Protein AF-A0A8X6SXG0-F1 (afdb_monomer)

Radius of gyration: 20.26 Å; Cα contacts (8 Å, |Δi|>4): 37; chains: 1; bounding box: 33×43×71 Å

Sequence (112 aa):
MVMRDAATGRSKTDLPALYDELEAKIRALESLGWTKDKYGEFLSPLVESCLLEDILLEFERSKNFKEDTPGEGRTLKLLMNFLKQEVKNDEMVELARNNFSPPVNQTSQQTG

pLDDT: mean 70.55, std 14.37, range [40.78, 89.06]

Mean predicted aligned error: 13.2 Å

Foldseek 3Di:
DDDDPPVPDPDLVCLVVLLVVVVVVVVVCVVVVDDLQRCLQVCLVVSVVVDDPVLVVVLVVVVVVPPDDDDSSCSSVSSSVSSVVSVVVVVVVVVVVVVPDDPPPPPDDDDD

Structure (mmCIF, N/CA/C/O backbone):
data_AF-A0A8X6SXG0-F1
#
_entry.id   AF-A0A8X6SXG0-F1
#
loop_
_atom_site.group_PDB
_atom_site.id
_atom_site.type_symbol
_atom_site.label_atom_id
_atom_site.label_alt_id
_atom_site.label_comp_id
_atom_site.label_asym_id
_atom_site.label_entity_id
_atom_site.label_seq_id
_atom_site.pdbx_PDB_ins_code
_atom_site.Cartn_x
_atom_site.Cartn_y
_atom_site.Cartn_z
_atom_site.occupancy
_atom_site.B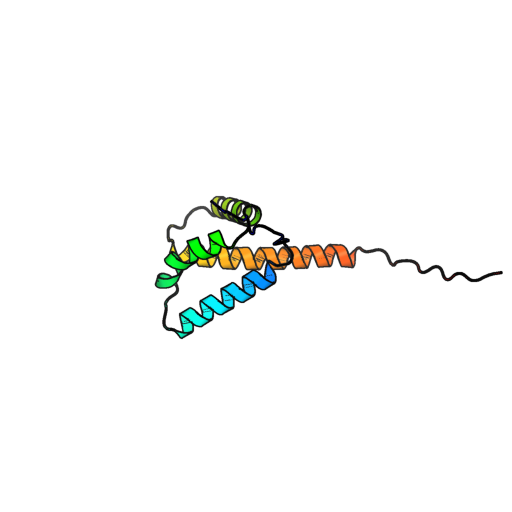_iso_or_equiv
_atom_site.auth_seq_id
_atom_site.auth_comp_id
_atom_site.auth_asym_id
_atom_site.auth_atom_id
_atom_site.pdbx_PDB_model_num
ATOM 1 N N . MET A 1 1 ? 5.784 -30.024 11.773 1.00 43.81 1 MET A N 1
ATOM 2 C CA . MET A 1 1 ? 4.881 -28.859 11.842 1.00 43.81 1 MET A CA 1
ATOM 3 C C . MET A 1 1 ? 5.103 -28.063 10.573 1.00 43.81 1 MET A C 1
ATOM 5 O O . MET A 1 1 ? 6.241 -27.746 10.269 1.00 43.81 1 MET A O 1
ATOM 9 N N . VAL A 1 2 ? 4.052 -27.915 9.771 1.00 40.78 2 VAL A N 1
ATOM 10 C CA . VAL A 1 2 ? 4.086 -27.265 8.459 1.00 40.78 2 VAL A CA 1
ATOM 11 C C . VAL A 1 2 ? 4.168 -25.757 8.658 1.00 40.78 2 VAL A C 1
ATOM 13 O O . VAL A 1 2 ? 3.266 -25.185 9.257 1.00 40.78 2 VAL A O 1
ATOM 16 N N . MET A 1 3 ? 5.192 -25.126 8.097 1.00 45.91 3 MET A N 1
ATOM 17 C CA . MET A 1 3 ? 5.088 -23.750 7.626 1.00 45.91 3 MET A CA 1
ATOM 18 C C . MET A 1 3 ? 5.463 -23.813 6.152 1.00 45.91 3 MET A C 1
ATOM 20 O O . MET A 1 3 ? 6.616 -24.008 5.790 1.00 45.91 3 MET A O 1
ATOM 24 N N . ARG A 1 4 ? 4.432 -23.850 5.303 1.00 49.56 4 ARG A N 1
ATOM 25 C CA . ARG A 1 4 ? 4.598 -23.625 3.871 1.00 49.56 4 ARG A CA 1
ATOM 26 C C . ARG A 1 4 ? 4.831 -22.134 3.743 1.00 49.56 4 ARG A C 1
ATOM 28 O O . ARG A 1 4 ? 3.897 -21.368 3.969 1.00 49.56 4 ARG A O 1
ATOM 35 N N . ASP A 1 5 ? 6.049 -21.751 3.406 1.00 41.75 5 ASP A N 1
ATOM 36 C CA . ASP A 1 5 ? 6.338 -20.415 2.920 1.00 41.75 5 ASP A CA 1
ATOM 37 C C . ASP A 1 5 ? 5.515 -20.187 1.650 1.00 41.75 5 ASP A C 1
ATOM 39 O O . ASP A 1 5 ? 5.869 -20.597 0.547 1.00 41.75 5 ASP A O 1
ATOM 43 N N . ALA A 1 6 ? 4.365 -19.539 1.819 1.00 44.09 6 ALA A N 1
ATOM 44 C CA . ALA A 1 6 ? 3.549 -19.014 0.736 1.00 44.09 6 ALA A CA 1
ATOM 45 C C . ALA A 1 6 ? 4.153 -17.717 0.161 1.00 44.09 6 ALA A C 1
ATOM 47 O O . ALA A 1 6 ? 3.442 -16.906 -0.419 1.00 44.09 6 ALA A O 1
ATOM 48 N N . ALA A 1 7 ? 5.474 -17.535 0.259 1.00 46.12 7 ALA A N 1
ATOM 49 C CA . ALA A 1 7 ? 6.228 -16.515 -0.467 1.00 46.12 7 ALA A CA 1
ATOM 50 C C . ALA A 1 7 ? 6.469 -16.934 -1.933 1.00 46.12 7 ALA A C 1
ATOM 52 O O . ALA A 1 7 ? 7.463 -16.568 -2.557 1.00 46.12 7 ALA A O 1
ATOM 53 N N . THR A 1 8 ? 5.569 -17.746 -2.499 1.00 42.84 8 THR A N 1
ATOM 54 C CA . THR A 1 8 ? 5.626 -18.116 -3.911 1.00 42.84 8 THR A CA 1
ATOM 55 C C . THR A 1 8 ? 5.088 -16.947 -4.729 1.00 42.84 8 THR A C 1
ATOM 57 O O . THR A 1 8 ? 3.893 -16.843 -4.975 1.00 42.84 8 THR A O 1
ATOM 60 N N . GLY A 1 9 ? 6.000 -16.072 -5.150 1.00 42.53 9 GLY A N 1
ATOM 61 C CA . GLY A 1 9 ? 5.852 -15.352 -6.410 1.00 42.53 9 GLY A CA 1
ATOM 62 C C . GLY A 1 9 ? 4.994 -14.095 -6.395 1.00 42.53 9 GLY A C 1
ATOM 63 O O . GLY A 1 9 ? 4.339 -13.832 -7.396 1.00 42.53 9 GLY A O 1
ATOM 64 N N . ARG A 1 10 ? 5.031 -13.275 -5.340 1.00 46.69 10 ARG A N 1
ATOM 65 C CA . ARG A 1 10 ? 4.629 -11.874 -5.519 1.00 46.69 10 ARG A CA 1
ATOM 66 C C . ARG A 1 10 ? 5.778 -11.171 -6.243 1.00 46.69 10 ARG A C 1
ATOM 68 O O . ARG A 1 10 ? 6.715 -10.675 -5.627 1.00 46.69 10 ARG A O 1
ATOM 75 N N . SER A 1 11 ? 5.796 -11.249 -7.568 1.00 51.91 11 SER A N 1
ATOM 76 C CA . SER A 1 11 ? 6.672 -10.403 -8.372 1.00 51.91 11 SER A CA 1
ATOM 77 C C . SER A 1 11 ? 6.239 -8.945 -8.191 1.00 51.91 11 SER A C 1
ATOM 79 O O . SER A 1 11 ? 5.073 -8.664 -7.912 1.00 51.91 11 SER A O 1
ATOM 81 N N . LYS A 1 12 ? 7.170 -7.995 -8.355 1.00 53.72 12 LYS A N 1
ATOM 82 C CA . LYS A 1 12 ? 6.899 -6.540 -8.286 1.00 53.72 12 LYS A CA 1
ATOM 83 C C . LYS A 1 12 ? 5.688 -6.098 -9.134 1.00 53.72 12 LYS A C 1
ATOM 85 O O . LYS A 1 12 ? 5.066 -5.088 -8.836 1.00 53.72 12 LYS A O 1
ATOM 90 N N . THR A 1 13 ? 5.314 -6.911 -10.118 1.00 53.56 13 THR A N 1
ATOM 91 C CA . THR A 1 13 ? 4.170 -6.754 -11.022 1.00 53.56 13 THR A CA 1
ATOM 92 C C . THR A 1 13 ? 2.793 -6.728 -10.352 1.00 53.56 13 THR A C 1
ATOM 94 O O . THR A 1 13 ? 1.856 -6.239 -10.969 1.00 53.56 13 THR A O 1
ATOM 97 N N . ASP A 1 14 ? 2.634 -7.211 -9.114 1.00 71.44 14 ASP A N 1
ATOM 98 C CA . ASP A 1 14 ? 1.333 -7.183 -8.414 1.00 71.44 14 ASP A CA 1
ATOM 99 C C . ASP A 1 14 ? 1.193 -6.017 -7.425 1.00 71.44 14 ASP A C 1
ATOM 101 O O . ASP A 1 14 ? 0.224 -5.949 -6.663 1.00 71.44 14 ASP A O 1
ATOM 105 N N . LEU A 1 15 ? 2.150 -5.084 -7.411 1.00 78.44 15 LEU A N 1
ATOM 106 C CA . LEU A 1 15 ? 2.080 -3.899 -6.559 1.00 78.44 15 LEU A CA 1
ATOM 107 C C . LEU A 1 15 ? 0.845 -3.014 -6.841 1.00 78.44 15 LEU A C 1
ATOM 109 O O . LEU A 1 15 ? 0.224 -2.576 -5.868 1.00 78.44 15 LEU A O 1
ATOM 113 N N . PRO A 1 16 ? 0.423 -2.793 -8.108 1.00 81.75 16 PRO A N 1
ATOM 114 C CA . PRO A 1 16 ? -0.801 -2.047 -8.410 1.00 81.75 16 PRO A CA 1
ATOM 115 C C . PRO A 1 16 ? -2.049 -2.747 -7.862 1.00 81.75 16 PRO A C 1
ATOM 117 O O . PRO A 1 16 ? -2.862 -2.126 -7.182 1.00 81.75 16 PRO A O 1
ATOM 120 N N . ALA A 1 17 ? -2.154 -4.064 -8.061 1.00 83.69 17 ALA A N 1
ATOM 121 C CA . ALA A 1 17 ? -3.275 -4.856 -7.559 1.00 83.69 17 ALA A CA 1
ATOM 122 C C . ALA A 1 17 ? -3.341 -4.853 -6.022 1.00 83.69 17 ALA A C 1
ATOM 124 O O . ALA A 1 17 ? -4.423 -4.751 -5.442 1.00 83.69 17 ALA A O 1
ATOM 125 N N . LEU A 1 18 ? -2.185 -4.919 -5.349 1.00 82.50 18 LEU A N 1
ATOM 126 C CA . LEU A 1 18 ? -2.112 -4.792 -3.895 1.00 82.50 18 LEU A CA 1
ATOM 127 C C . LEU A 1 18 ? -2.575 -3.405 -3.427 1.00 82.50 18 LEU A C 1
ATOM 129 O O . LEU A 1 18 ? -3.308 -3.314 -2.443 1.00 82.50 18 LEU A O 1
ATOM 133 N N . TYR A 1 19 ? -2.155 -2.337 -4.109 1.00 84.69 19 TYR A N 1
ATOM 134 C CA . TYR A 1 19 ? -2.587 -0.978 -3.790 1.00 84.69 19 TYR A CA 1
ATOM 135 C C . TYR A 1 19 ? -4.109 -0.827 -3.917 1.00 84.69 19 TYR A C 1
ATOM 137 O O . TYR A 1 19 ? -4.747 -0.347 -2.979 1.00 84.69 19 TYR A O 1
ATOM 145 N N . ASP A 1 20 ? -4.690 -1.300 -5.019 1.00 86.69 20 ASP A N 1
ATOM 146 C CA . ASP A 1 20 ? -6.133 -1.232 -5.266 1.00 86.69 20 ASP A CA 1
ATOM 147 C C . ASP A 1 20 ? -6.932 -2.011 -4.211 1.00 86.69 20 ASP A C 1
ATOM 149 O O . ASP A 1 20 ? -7.940 -1.524 -3.690 1.00 86.69 20 ASP A O 1
ATOM 153 N N . GLU A 1 21 ? -6.467 -3.207 -3.834 1.00 87.00 21 GLU A N 1
ATOM 154 C CA . GLU A 1 21 ? -7.100 -4.013 -2.787 1.00 87.00 21 GLU A CA 1
ATOM 155 C C . GLU A 1 21 ? -7.049 -3.309 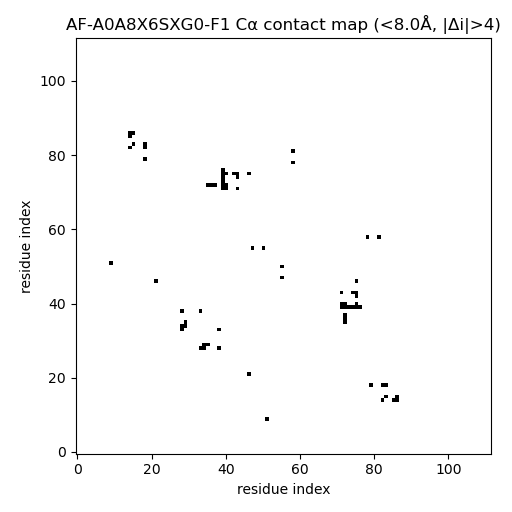-1.421 1.00 87.00 21 GLU A C 1
ATOM 157 O O . GLU A 1 21 ? -8.040 -3.288 -0.680 1.00 87.00 21 GLU A O 1
ATOM 162 N N . LEU A 1 22 ? -5.906 -2.711 -1.081 1.00 83.75 22 LEU A N 1
ATOM 163 C CA . LEU A 1 22 ? -5.736 -1.957 0.158 1.00 83.75 22 LEU A CA 1
ATOM 164 C C . LEU A 1 22 ? -6.624 -0.708 0.183 1.00 83.75 22 LEU A C 1
ATOM 166 O O . LEU A 1 22 ? -7.274 -0.448 1.199 1.00 83.75 22 LEU A O 1
ATOM 170 N N . GLU A 1 23 ? -6.712 0.034 -0.922 1.00 86.62 23 GLU A N 1
ATOM 171 C CA . GLU A 1 23 ? -7.593 1.198 -1.034 1.00 86.62 23 GLU A CA 1
ATOM 172 C C . GLU A 1 23 ? -9.066 0.793 -0.883 1.00 86.62 23 GLU A C 1
ATOM 174 O O . GLU A 1 23 ? -9.810 1.428 -0.129 1.00 86.62 23 GLU A O 1
ATOM 179 N N . ALA A 1 24 ? -9.483 -0.298 -1.534 1.00 89.06 24 ALA A N 1
ATOM 180 C CA . ALA A 1 24 ? -10.842 -0.819 -1.435 1.00 89.06 24 ALA A CA 1
ATOM 181 C C . ALA A 1 24 ? -11.203 -1.210 0.007 1.00 89.06 24 ALA A C 1
ATOM 183 O O . ALA A 1 24 ? -12.276 -0.847 0.497 1.00 89.06 24 ALA A O 1
ATOM 184 N N . LYS A 1 25 ? -10.296 -1.893 0.721 1.00 84.50 25 LYS A N 1
ATOM 185 C CA . LYS A 1 25 ? -10.492 -2.263 2.133 1.00 84.50 25 LYS A CA 1
ATOM 186 C C . LYS A 1 25 ? -10.561 -1.040 3.045 1.00 84.50 25 LYS A C 1
ATOM 188 O O . LYS A 1 25 ? -11.438 -0.982 3.906 1.00 84.50 25 LYS A O 1
ATOM 193 N N . ILE A 1 26 ? -9.693 -0.045 2.843 1.00 86.25 26 ILE A N 1
ATOM 194 C CA . ILE A 1 26 ? -9.733 1.213 3.604 1.00 86.25 26 ILE A CA 1
ATOM 195 C C . ILE A 1 26 ? -11.067 1.933 3.373 1.00 86.25 26 ILE A C 1
ATOM 197 O O . ILE A 1 26 ? -11.714 2.345 4.332 1.00 86.25 26 ILE A O 1
ATOM 201 N N . ARG A 1 27 ? -11.521 2.028 2.120 1.00 88.94 27 ARG A N 1
ATOM 202 C CA . ARG A 1 27 ? -12.796 2.665 1.766 1.00 88.94 27 ARG A CA 1
ATOM 203 C C . ARG A 1 27 ? -13.997 1.924 2.363 1.00 88.94 27 ARG A C 1
ATOM 205 O O . ARG A 1 27 ? -14.951 2.559 2.812 1.00 88.94 27 ARG A O 1
ATOM 212 N N . ALA A 1 28 ? -13.951 0.592 2.410 1.00 89.06 28 ALA A N 1
ATOM 213 C CA . ALA A 1 28 ? -14.971 -0.210 3.079 1.00 89.06 28 ALA A CA 1
ATOM 214 C C . ALA A 1 28 ? -15.025 0.096 4.585 1.00 89.06 28 ALA A C 1
ATOM 216 O O . ALA A 1 28 ? -16.109 0.308 5.124 1.00 89.06 28 ALA A O 1
ATOM 217 N N . LEU A 1 29 ? -13.868 0.191 5.250 1.00 85.94 29 LEU A N 1
ATOM 218 C CA . LEU A 1 29 ? -13.777 0.551 6.670 1.00 85.94 29 LEU A CA 1
ATOM 219 C C . LEU A 1 29 ? -14.295 1.969 6.948 1.00 85.94 29 LEU A C 1
ATOM 221 O O . LEU A 1 29 ? -15.050 2.165 7.900 1.00 85.94 29 LEU A O 1
ATOM 225 N N . GLU A 1 30 ? -13.972 2.942 6.095 1.00 86.62 30 GLU A N 1
ATOM 226 C CA . GLU A 1 30 ? -14.544 4.294 6.173 1.00 86.62 30 GLU A CA 1
ATOM 227 C C . GLU A 1 30 ? -16.077 4.262 6.026 1.00 86.62 30 GLU A C 1
ATOM 229 O O . GLU A 1 30 ? -16.786 4.912 6.795 1.00 86.62 30 GLU A O 1
ATOM 234 N N . SER A 1 31 ? -16.609 3.449 5.104 1.00 87.50 31 SER A N 1
ATOM 235 C CA . SER A 1 31 ? -18.058 3.255 4.932 1.00 87.50 31 SER A CA 1
ATOM 236 C C . SER A 1 31 ? -18.726 2.568 6.129 1.00 87.50 31 SER A C 1
ATOM 238 O O . SER A 1 31 ? -19.919 2.763 6.353 1.00 87.50 31 SER A O 1
ATOM 240 N N . LEU A 1 32 ? -17.977 1.770 6.893 1.00 87.31 32 LEU A N 1
ATOM 241 C CA . LEU A 1 32 ? -18.407 1.160 8.155 1.00 87.31 32 LEU A CA 1
ATOM 242 C C . LEU A 1 32 ? -18.334 2.145 9.340 1.00 87.31 32 LEU A C 1
ATOM 244 O O . LEU A 1 32 ? -18.645 1.768 10.468 1.00 87.31 32 LEU A O 1
ATOM 248 N N . GLY A 1 33 ? -17.931 3.399 9.106 1.00 83.56 33 GLY A N 1
ATOM 249 C CA . GLY A 1 33 ? -17.836 4.447 10.124 1.00 83.56 33 GLY A CA 1
ATOM 250 C C . GLY A 1 33 ? -16.521 4.448 10.902 1.00 83.56 33 GLY A C 1
ATOM 251 O O . GLY A 1 33 ? -16.419 5.115 11.933 1.00 83.56 33 GLY A O 1
ATOM 252 N N . TRP A 1 34 ? -15.509 3.708 10.442 1.00 82.94 34 TRP A N 1
ATOM 253 C CA . TRP A 1 34 ? -14.198 3.716 11.081 1.00 82.94 34 TRP A CA 1
ATOM 254 C C . TRP A 1 34 ? -13.404 4.946 10.641 1.00 82.94 34 TRP A C 1
ATOM 256 O O 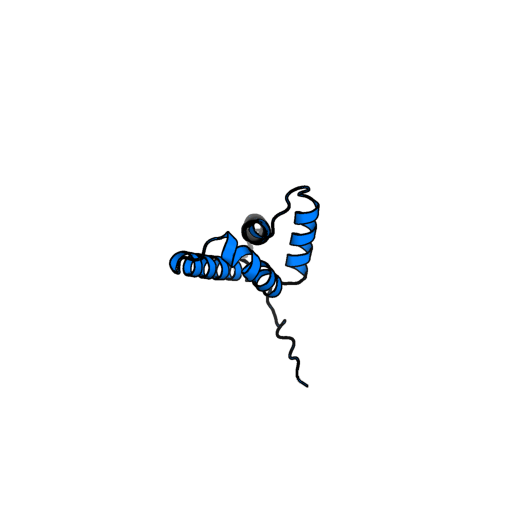. TRP A 1 34 ? -13.362 5.301 9.464 1.00 82.94 34 TRP A O 1
ATOM 266 N N . THR A 1 35 ? -12.746 5.606 11.593 1.00 80.12 35 THR A N 1
ATOM 267 C CA . THR A 1 35 ? -11.906 6.779 11.325 1.00 80.12 35 THR A CA 1
ATOM 268 C C . THR A 1 35 ? -10.461 6.369 11.049 1.00 80.12 35 THR A C 1
ATOM 270 O O . THR A 1 35 ? -9.988 5.359 11.568 1.00 80.12 35 THR A O 1
ATOM 273 N N . LYS A 1 36 ? -9.731 7.182 10.268 1.00 74.56 36 LYS A N 1
ATOM 274 C CA . LYS A 1 36 ? -8.319 6.920 9.899 1.00 74.56 36 LYS A CA 1
ATOM 275 C C . LYS A 1 36 ? -7.406 6.678 11.089 1.00 74.56 36 LYS A C 1
ATOM 277 O O . LYS A 1 36 ? -6.439 5.942 10.975 1.00 74.56 36 LYS A O 1
ATOM 282 N N . ASP A 1 37 ? -7.733 7.310 12.203 1.00 74.44 37 ASP A N 1
ATOM 283 C CA . ASP A 1 37 ? -7.051 7.158 13.479 1.00 74.44 37 ASP A CA 1
ATOM 284 C C . ASP A 1 37 ? -7.235 5.732 14.034 1.00 74.44 37 ASP A C 1
ATOM 286 O O . ASP A 1 37 ? -6.263 5.021 14.263 1.00 74.44 37 ASP A O 1
ATOM 290 N N . LYS A 1 38 ? -8.486 5.248 14.079 1.00 78.75 38 LYS A N 1
ATOM 291 C CA . LYS A 1 38 ? -8.868 3.924 14.598 1.00 78.75 38 LYS A CA 1
ATOM 292 C C . LYS A 1 38 ? -8.277 2.760 13.813 1.00 78.75 38 LYS A C 1
ATOM 294 O O . LYS A 1 38 ? -7.849 1.781 14.412 1.00 78.75 38 LYS A O 1
ATOM 299 N N . TYR A 1 39 ? -8.322 2.818 12.482 1.00 78.56 39 TYR A N 1
ATOM 300 C CA . TYR A 1 39 ? -7.774 1.741 11.655 1.00 78.56 39 TYR A CA 1
ATOM 301 C C . TYR A 1 39 ? -6.312 1.972 11.274 1.00 78.56 39 TYR A C 1
ATOM 303 O O . TYR A 1 39 ? -5.672 1.036 10.819 1.00 78.56 39 TYR A O 1
ATOM 311 N N . GLY A 1 40 ? -5.766 3.179 11.443 1.00 76.19 40 GLY A N 1
ATOM 312 C CA . GLY A 1 40 ? -4.370 3.481 11.130 1.00 76.19 40 GLY A CA 1
ATOM 313 C C . GLY A 1 40 ? -3.410 2.614 11.936 1.00 76.19 40 GLY A C 1
ATOM 314 O O . GLY A 1 40 ? -2.527 1.983 11.361 1.00 76.19 40 GLY A O 1
ATOM 315 N N . GLU A 1 41 ? -3.644 2.510 13.241 1.00 75.4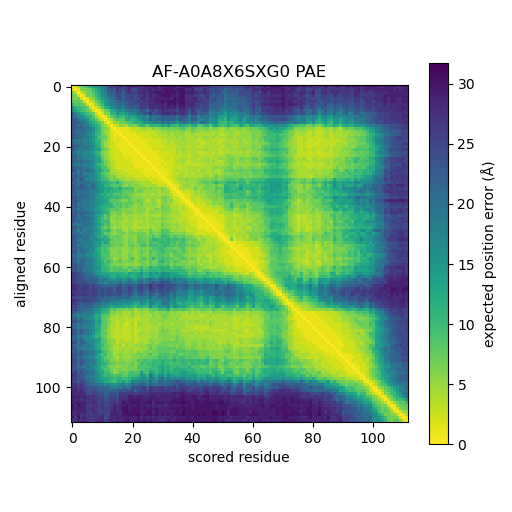4 41 GLU A N 1
ATOM 316 C CA . GLU A 1 41 ? -2.819 1.709 14.154 1.00 75.44 41 GLU A CA 1
ATOM 317 C C . GLU A 1 41 ? -2.988 0.200 13.922 1.00 75.44 41 GLU A C 1
ATOM 319 O O . GLU A 1 41 ? -2.014 -0.544 13.939 1.00 75.44 41 GLU A O 1
ATOM 324 N N . PHE A 1 42 ? -4.209 -0.261 13.629 1.00 76.44 42 PHE A N 1
ATOM 325 C CA . PHE A 1 42 ? -4.479 -1.683 13.386 1.00 76.44 42 PHE A CA 1
ATOM 326 C C . PHE A 1 42 ? -4.037 -2.160 12.003 1.00 76.44 42 PHE A C 1
ATOM 328 O O . PHE A 1 42 ? -3.541 -3.276 11.862 1.00 76.44 42 PHE A O 1
ATOM 335 N N . LEU A 1 43 ? -4.241 -1.346 10.966 1.00 78.94 43 LEU A N 1
ATOM 336 C CA . LEU A 1 43 ? -3.921 -1.731 9.598 1.00 78.94 43 LEU A CA 1
ATOM 337 C C . LEU A 1 43 ? -2.439 -1.587 9.294 1.00 78.94 43 LEU A C 1
ATOM 339 O O . LEU A 1 43 ? -1.961 -2.381 8.501 1.00 78.94 43 LEU A O 1
ATOM 343 N N . SER A 1 44 ? -1.709 -0.640 9.892 1.00 76.19 44 SER A N 1
ATOM 344 C CA . SER A 1 44 ? -0.270 -0.476 9.610 1.00 76.19 44 SER A CA 1
ATOM 345 C C . SER A 1 44 ? 0.509 -1.804 9.678 1.00 76.19 44 SER A C 1
ATOM 347 O O . SER A 1 44 ? 1.041 -2.201 8.641 1.00 76.19 44 SER A O 1
ATOM 349 N N . PRO A 1 45 ? 0.476 -2.581 10.783 1.00 77.38 45 PRO A N 1
ATOM 350 C CA . PRO A 1 45 ? 1.188 -3.861 10.852 1.00 77.38 45 PRO A CA 1
ATOM 351 C C . PRO A 1 45 ? 0.619 -4.935 9.907 1.00 77.38 45 PRO A C 1
ATOM 353 O O . PRO A 1 45 ? 1.357 -5.794 9.425 1.00 77.38 45 PRO A O 1
ATOM 356 N N . LEU A 1 46 ? -0.686 -4.902 9.605 1.00 79.25 46 LEU A N 1
ATOM 357 C CA . LEU A 1 46 ? -1.317 -5.820 8.644 1.00 79.25 46 LEU A CA 1
ATO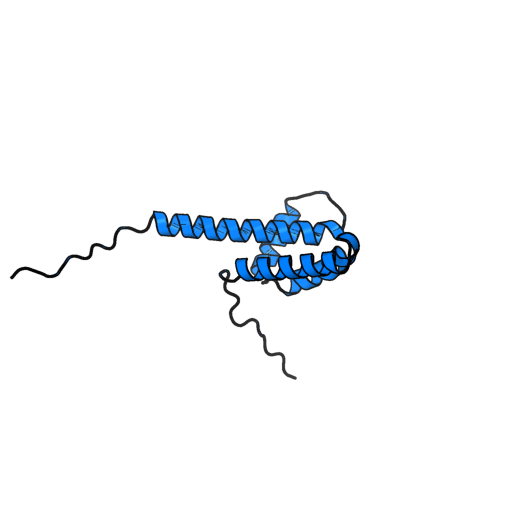M 358 C C . LEU A 1 46 ? -0.858 -5.541 7.211 1.00 79.25 46 LEU A C 1
ATOM 360 O O . LEU A 1 46 ? -0.581 -6.476 6.462 1.00 79.25 46 LEU A O 1
ATOM 364 N N . VAL A 1 47 ? -0.791 -4.264 6.828 1.00 76.25 47 VAL A N 1
ATOM 365 C CA . VAL A 1 47 ? -0.316 -3.845 5.510 1.00 76.25 47 VAL A CA 1
ATOM 366 C C . VAL A 1 47 ? 1.170 -4.132 5.390 1.00 76.25 47 VAL A C 1
ATOM 368 O O . VAL A 1 47 ? 1.571 -4.703 4.384 1.00 76.25 47 VAL A O 1
ATOM 371 N N . GLU A 1 48 ? 1.962 -3.835 6.421 1.00 77.19 48 GLU A N 1
ATOM 372 C CA . GLU A 1 48 ? 3.377 -4.205 6.468 1.00 77.19 48 GLU A CA 1
ATOM 373 C C . GLU A 1 48 ? 3.564 -5.714 6.267 1.00 77.19 48 GLU A C 1
ATOM 375 O O . GLU A 1 48 ? 4.309 -6.122 5.386 1.00 77.19 48 GLU A O 1
ATOM 380 N N . SER A 1 49 ? 2.793 -6.550 6.965 1.00 75.50 49 SER A N 1
ATOM 381 C CA . SER A 1 49 ? 2.853 -8.014 6.806 1.00 75.50 49 SER A CA 1
ATOM 382 C C . SER A 1 49 ? 2.436 -8.512 5.414 1.00 75.50 49 SER A C 1
ATOM 384 O O . SER A 1 49 ? 2.784 -9.624 5.026 1.00 75.50 49 SER A O 1
ATOM 386 N N . CYS A 1 50 ? 1.657 -7.728 4.663 1.00 75.38 50 CYS A N 1
ATOM 387 C CA . CYS A 1 50 ? 1.264 -8.063 3.291 1.00 75.38 50 CYS A CA 1
ATOM 388 C C . CYS A 1 50 ? 2.318 -7.652 2.254 1.00 75.38 50 CYS A C 1
ATOM 390 O O . CYS A 1 50 ? 2.225 -8.069 1.094 1.00 75.38 50 CYS A O 1
ATOM 392 N N . LEU A 1 51 ? 3.276 -6.808 2.635 1.00 75.06 51 LEU A N 1
ATOM 393 C CA . LEU A 1 51 ? 4.323 -6.321 1.753 1.00 75.06 51 LEU A CA 1
ATOM 394 C C . LEU A 1 51 ? 5.514 -7.277 1.733 1.00 75.06 51 LEU A C 1
ATOM 396 O O . LEU A 1 51 ? 5.789 -7.999 2.686 1.00 75.06 51 LEU A O 1
ATOM 400 N N . LEU A 1 52 ? 6.213 -7.286 0.601 1.00 75.88 52 LEU A N 1
ATOM 401 C CA . LEU A 1 52 ? 7.468 -8.015 0.455 1.00 75.88 52 LEU A CA 1
ATOM 402 C C . LEU A 1 52 ? 8.570 -7.328 1.260 1.00 75.88 52 LEU A C 1
ATOM 404 O O . LEU A 1 52 ? 8.563 -6.105 1.406 1.00 75.88 52 LEU A O 1
ATOM 408 N N . GLU A 1 53 ? 9.547 -8.114 1.704 1.00 73.75 53 GLU A N 1
ATOM 409 C CA . GLU A 1 53 ? 10.674 -7.629 2.505 1.00 73.75 53 GLU A CA 1
ATOM 410 C C . GLU A 1 53 ? 11.475 -6.531 1.789 1.00 73.75 53 GLU A C 1
ATOM 412 O O . GLU A 1 53 ? 11.801 -5.525 2.410 1.00 73.75 53 GLU A O 1
ATOM 417 N N . ASP A 1 54 ? 11.685 -6.651 0.472 1.00 73.19 54 ASP A N 1
ATOM 418 C CA . ASP A 1 54 ? 12.328 -5.600 -0.330 1.00 73.19 54 ASP A CA 1
ATOM 419 C C . ASP A 1 54 ? 11.544 -4.276 -0.252 1.00 73.19 54 ASP A C 1
ATOM 421 O O . ASP A 1 54 ? 12.070 -3.236 0.130 1.00 73.19 54 ASP A O 1
ATOM 425 N N . ILE A 1 55 ? 10.230 -4.318 -0.495 1.00 77.12 55 ILE A N 1
ATOM 426 C CA . ILE A 1 55 ? 9.366 -3.126 -0.503 1.00 77.12 55 ILE A CA 1
ATOM 427 C C . ILE A 1 55 ? 9.313 -2.469 0.884 1.00 77.12 55 ILE A C 1
ATOM 429 O O . ILE A 1 55 ? 9.304 -1.241 0.992 1.00 77.12 55 ILE A O 1
ATOM 433 N N . LEU A 1 56 ? 9.311 -3.278 1.948 1.00 76.69 56 LEU A N 1
ATOM 434 C CA . LEU A 1 56 ? 9.425 -2.797 3.323 1.00 76.69 56 LEU A CA 1
ATOM 435 C C . LEU A 1 56 ? 10.779 -2.144 3.592 1.00 76.69 56 LEU A C 1
ATOM 437 O O . LEU A 1 56 ? 10.822 -1.091 4.223 1.00 76.69 56 LEU A O 1
ATOM 441 N N . LEU A 1 57 ? 1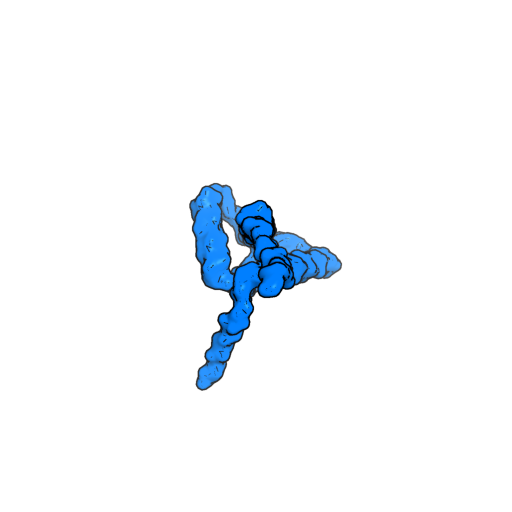1.874 -2.722 3.101 1.00 79.50 57 LEU A N 1
ATOM 442 C CA . LEU A 1 57 ? 13.213 -2.166 3.258 1.00 79.50 57 LEU A CA 1
ATOM 443 C C . LEU A 1 57 ? 13.340 -0.808 2.550 1.00 79.50 57 LEU A C 1
ATOM 445 O O . LEU A 1 57 ? 13.863 0.148 3.130 1.00 79.50 57 LEU A O 1
ATOM 449 N N . GLU A 1 58 ? 12.817 -0.686 1.328 1.00 81.56 58 GLU A N 1
ATOM 450 C CA . GLU A 1 58 ? 12.722 0.590 0.613 1.00 81.56 58 GLU A CA 1
ATOM 451 C C . GLU A 1 58 ? 11.846 1.607 1.362 1.00 81.56 58 GLU A C 1
ATOM 453 O O . GLU A 1 58 ? 12.224 2.779 1.475 1.00 81.56 58 GLU A O 1
ATOM 458 N N . PHE A 1 59 ? 10.706 1.174 1.908 1.00 78.25 59 PHE A N 1
ATOM 459 C CA . PHE A 1 59 ? 9.834 2.025 2.713 1.00 78.25 59 PHE A CA 1
ATOM 460 C C . PHE A 1 59 ? 10.547 2.528 3.972 1.00 78.25 59 PHE A C 1
ATOM 462 O O . PHE A 1 59 ? 10.575 3.738 4.202 1.00 78.25 59 PHE A O 1
ATOM 469 N N . GLU A 1 60 ? 11.185 1.644 4.740 1.00 77.25 60 GLU A N 1
ATOM 470 C CA . GLU A 1 60 ? 11.937 1.973 5.952 1.00 77.25 60 GLU A CA 1
ATOM 471 C C . GLU A 1 60 ? 13.084 2.941 5.617 1.00 77.25 60 GLU A C 1
ATOM 473 O O . GLU A 1 60 ? 13.273 3.953 6.298 1.00 77.25 60 GLU A O 1
ATOM 478 N N . ARG A 1 61 ? 13.799 2.720 4.504 1.00 76.38 61 ARG A N 1
ATOM 479 C CA . ARG A 1 61 ? 14.840 3.636 4.003 1.00 76.38 61 ARG A CA 1
ATOM 480 C C . ARG A 1 61 ? 14.267 5.004 3.623 1.00 76.38 61 ARG A C 1
ATOM 482 O O . ARG A 1 61 ? 14.877 6.028 3.926 1.00 76.38 61 ARG A O 1
ATOM 489 N N . SER A 1 62 ? 13.085 5.040 3.005 1.00 71.94 62 SER A N 1
ATOM 490 C CA . SER A 1 62 ? 12.384 6.286 2.665 1.00 71.94 62 SER A CA 1
ATOM 491 C C . SER A 1 62 ? 11.866 7.032 3.904 1.00 71.94 62 SER A C 1
ATOM 493 O O . SER A 1 62 ? 11.874 8.264 3.927 1.00 71.94 62 SER A O 1
ATOM 495 N N . LYS A 1 63 ? 11.461 6.290 4.946 1.00 70.06 63 LYS A N 1
ATOM 496 C CA . LYS A 1 63 ? 10.984 6.803 6.236 1.00 70.06 63 LYS A CA 1
ATOM 497 C C . LYS A 1 63 ? 12.122 7.456 7.012 1.00 70.06 63 LYS A C 1
ATOM 499 O O . LYS A 1 63 ? 11.960 8.575 7.479 1.00 70.06 63 LYS A O 1
ATOM 504 N N . ASN A 1 64 ? 13.290 6.814 7.057 1.00 63.25 64 ASN A N 1
ATOM 505 C CA . ASN A 1 64 ? 14.498 7.368 7.682 1.00 63.25 64 ASN A CA 1
ATOM 506 C C . ASN A 1 64 ? 14.953 8.694 7.046 1.00 63.25 64 ASN A C 1
ATOM 508 O O . ASN A 1 64 ? 15.575 9.511 7.712 1.00 63.25 64 ASN A O 1
ATOM 512 N N . PHE A 1 65 ? 14.626 8.934 5.772 1.00 56.78 65 PHE A N 1
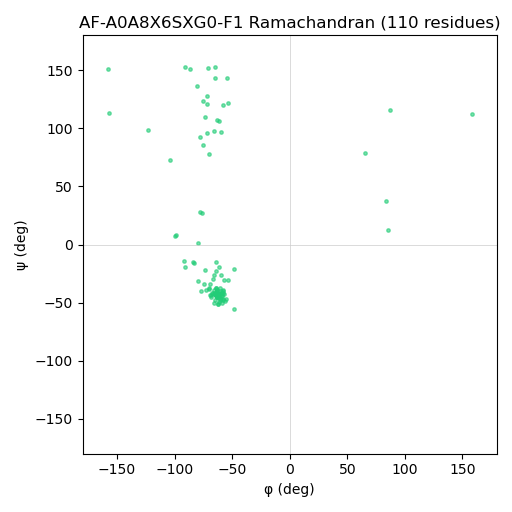ATOM 513 C CA . PHE A 1 65 ? 14.962 10.185 5.085 1.00 56.78 65 PHE A CA 1
ATOM 514 C C . PHE A 1 65 ? 13.963 11.323 5.358 1.00 56.78 65 PHE A C 1
ATOM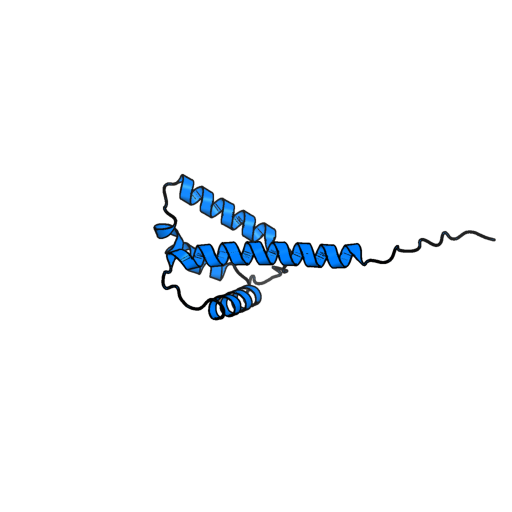 516 O O . PHE A 1 65 ? 14.242 12.488 5.076 1.00 56.78 65 PHE A O 1
ATOM 523 N N . LYS A 1 66 ? 12.775 10.997 5.877 1.00 58.53 66 LYS A N 1
ATOM 524 C CA . LYS A 1 66 ? 11.734 11.953 6.263 1.00 58.53 66 LYS A CA 1
ATOM 525 C C . LYS A 1 66 ? 11.736 12.061 7.786 1.00 58.53 66 LYS A C 1
ATOM 527 O O . LYS A 1 66 ? 10.864 11.521 8.460 1.00 58.53 66 LYS A O 1
ATOM 532 N N . GLU A 1 67 ? 12.768 12.720 8.300 1.00 54.38 67 GLU A N 1
ATOM 533 C CA . GLU A 1 67 ? 12.910 13.075 9.712 1.00 54.38 67 GLU A CA 1
ATOM 534 C C . GLU A 1 67 ? 11.669 13.855 10.207 1.00 54.38 67 GLU A C 1
ATOM 536 O O . GLU A 1 67 ? 11.071 14.635 9.462 1.00 54.38 67 GLU A O 1
ATOM 541 N N . ASP A 1 68 ? 11.283 13.601 11.462 1.00 49.38 68 ASP A N 1
ATOM 542 C CA . ASP A 1 68 ? 10.257 14.305 12.243 1.00 49.38 68 ASP A CA 1
ATOM 543 C C . ASP A 1 68 ? 8.793 14.215 11.784 1.00 49.38 68 ASP A C 1
ATOM 545 O O . ASP A 1 68 ? 8.193 15.187 11.328 1.00 49.38 68 ASP A O 1
ATOM 549 N N . THR A 1 69 ? 8.103 13.104 12.067 1.00 49.81 69 THR A N 1
ATOM 550 C CA . THR A 1 69 ? 6.772 13.267 12.691 1.00 49.81 69 THR A CA 1
ATOM 551 C C . THR A 1 69 ? 6.304 12.040 13.478 1.00 49.81 69 THR A C 1
ATOM 553 O O . THR A 1 69 ? 5.996 11.011 12.876 1.00 49.81 69 THR A O 1
ATOM 556 N N . PRO A 1 70 ? 6.176 12.142 14.815 1.00 45.97 70 PRO A N 1
ATOM 557 C CA . PRO A 1 70 ? 5.628 11.074 15.640 1.00 45.97 70 PRO A CA 1
ATOM 558 C C . PRO A 1 70 ? 4.117 10.954 15.407 1.00 45.97 70 PRO A C 1
ATOM 560 O O . PRO A 1 70 ? 3.384 11.942 15.505 1.00 45.97 70 PRO A O 1
ATOM 563 N N . GLY A 1 71 ? 3.644 9.748 15.102 1.00 54.59 71 GLY A N 1
ATOM 564 C CA . GLY A 1 71 ? 2.222 9.407 15.124 1.00 54.59 71 GLY A CA 1
ATOM 565 C C . GLY A 1 71 ? 1.895 8.196 14.256 1.00 54.59 71 GLY A C 1
ATOM 566 O O . GLY A 1 71 ? 1.945 8.292 13.030 1.00 54.59 71 GLY A O 1
ATOM 567 N N . GLU A 1 72 ? 1.498 7.085 14.881 1.00 53.97 72 GLU A N 1
ATOM 568 C CA . GLU A 1 72 ? 1.139 5.815 14.222 1.00 53.97 72 GLU A CA 1
ATOM 569 C C . GLU A 1 72 ? 0.002 5.966 13.194 1.00 53.97 72 GLU A C 1
ATOM 571 O O . GLU A 1 72 ? 0.028 5.337 12.137 1.00 53.97 72 GLU A O 1
ATOM 576 N N . GLY A 1 73 ? -0.926 6.908 13.399 1.00 52.72 73 GLY A N 1
ATOM 577 C CA . GLY A 1 73 ? -1.963 7.248 12.413 1.00 52.72 73 GLY A CA 1
ATOM 578 C C . GLY A 1 73 ? -1.432 7.841 11.093 1.00 52.72 73 GLY A C 1
ATOM 579 O O . GLY A 1 73 ? -2.153 7.891 10.093 1.00 52.72 73 GLY A O 1
ATOM 580 N N . ARG A 1 74 ? -0.167 8.288 11.045 1.00 61.69 74 ARG A N 1
ATOM 581 C CA . ARG A 1 74 ? 0.497 8.770 9.819 1.00 61.69 74 ARG A CA 1
ATOM 582 C C . ARG A 1 74 ? 1.235 7.659 9.078 1.00 61.69 74 ARG A C 1
ATOM 584 O O . ARG A 1 74 ? 1.451 7.821 7.877 1.00 61.69 74 ARG A O 1
ATOM 591 N N . THR A 1 75 ? 1.554 6.543 9.735 1.00 73.50 75 THR A N 1
ATOM 592 C CA . THR A 1 75 ? 2.289 5.410 9.150 1.00 73.50 75 THR A CA 1
ATOM 593 C C . THR A 1 75 ? 1.517 4.788 7.995 1.00 73.50 75 THR A C 1
ATOM 595 O O . THR A 1 75 ? 2.033 4.746 6.881 1.00 73.50 75 THR A O 1
ATOM 598 N N . LEU A 1 76 ? 0.238 4.446 8.192 1.00 78.19 76 LEU A N 1
ATOM 599 C CA . LEU A 1 76 ? -0.608 3.920 7.115 1.00 78.19 76 LEU A CA 1
ATOM 600 C C . LEU A 1 76 ? -0.706 4.891 5.928 1.00 78.19 76 LEU A C 1
ATOM 602 O O . LEU A 1 76 ? -0.667 4.486 4.768 1.00 78.19 76 LEU A O 1
ATOM 606 N N . LYS A 1 77 ? -0.820 6.195 6.204 1.00 78.69 77 LYS A N 1
ATOM 607 C CA . LYS A 1 77 ? -0.901 7.225 5.160 1.00 78.69 77 LYS A CA 1
ATOM 608 C C . LYS A 1 77 ? 0.413 7.348 4.382 1.00 78.69 77 LYS A C 1
ATOM 610 O O . LYS A 1 77 ? 0.378 7.496 3.161 1.00 78.69 77 LYS A O 1
ATOM 615 N N . LEU A 1 78 ? 1.550 7.298 5.074 1.00 80.38 78 LEU A N 1
ATOM 616 C CA . LEU A 1 78 ? 2.883 7.287 4.472 1.00 80.38 78 LEU A CA 1
ATOM 617 C C . LEU A 1 78 ? 3.076 6.041 3.607 1.00 80.38 78 LEU A C 1
ATOM 619 O O . LEU A 1 78 ? 3.533 6.169 2.475 1.00 80.38 78 LEU A O 1
ATOM 623 N N . LEU A 1 79 ? 2.650 4.880 4.100 1.00 80.38 79 LEU A N 1
ATOM 624 C CA . LEU A 1 79 ? 2.743 3.600 3.409 1.00 80.38 79 LEU A CA 1
ATOM 625 C C . LEU A 1 79 ? 1.888 3.571 2.136 1.00 80.38 79 LEU A C 1
ATOM 627 O O . LEU A 1 79 ? 2.391 3.254 1.063 1.00 80.38 79 LEU A O 1
ATOM 631 N N . MET A 1 80 ? 0.627 4.011 2.212 1.00 84.12 80 MET A N 1
ATOM 632 C CA . MET A 1 80 ? -0.238 4.169 1.033 1.00 84.12 80 MET A CA 1
ATOM 633 C C . MET A 1 80 ? 0.366 5.123 -0.001 1.00 84.12 80 MET A C 1
ATOM 635 O O . MET A 1 80 ? 0.298 4.876 -1.204 1.00 84.12 80 MET A O 1
ATOM 639 N N . ASN A 1 81 ? 0.952 6.232 0.454 1.00 84.19 81 ASN A N 1
ATOM 640 C CA . ASN A 1 81 ? 1.575 7.191 -0.450 1.00 84.19 81 ASN A CA 1
ATOM 641 C C . ASN A 1 81 ? 2.854 6.631 -1.084 1.00 84.19 81 ASN A C 1
ATOM 643 O O . ASN A 1 81 ? 3.105 6.896 -2.254 1.00 84.19 81 ASN A O 1
ATOM 647 N N . PHE A 1 82 ? 3.639 5.861 -0.332 1.00 84.31 82 PHE A N 1
ATOM 648 C CA . PHE A 1 82 ? 4.816 5.168 -0.837 1.00 84.31 82 PHE A CA 1
ATOM 649 C C . PHE A 1 82 ? 4.436 4.145 -1.914 1.00 84.31 82 PHE A C 1
ATOM 651 O O . PHE A 1 82 ? 4.947 4.239 -3.024 1.00 84.31 82 PHE A O 1
ATOM 658 N N . LEU A 1 83 ? 3.463 3.267 -1.647 1.00 83.12 83 LEU A N 1
ATOM 659 C CA . LEU A 1 83 ? 2.987 2.279 -2.625 1.00 83.12 83 LEU A CA 1
ATOM 660 C C . LEU A 1 83 ? 2.497 2.937 -3.914 1.00 83.12 83 LEU A C 1
ATOM 662 O O . LEU A 1 83 ? 2.847 2.506 -5.007 1.00 83.12 83 LEU A O 1
ATOM 666 N N . LYS A 1 84 ? 1.758 4.043 -3.795 1.00 85.50 84 LYS A N 1
ATOM 667 C CA . LYS A 1 84 ? 1.317 4.823 -4.954 1.00 85.50 84 LYS A CA 1
ATOM 668 C C . LYS A 1 84 ? 2.479 5.379 -5.782 1.00 85.50 84 LYS A C 1
ATOM 670 O O . LYS A 1 84 ? 2.357 5.489 -6.998 1.00 85.50 84 LYS A O 1
ATOM 675 N N . GLN A 1 85 ? 3.564 5.810 -5.139 1.00 83.50 85 GLN A N 1
ATOM 676 C CA . GLN A 1 85 ? 4.750 6.306 -5.843 1.00 83.50 85 GLN A CA 1
ATOM 677 C C . GLN A 1 85 ? 5.522 5.165 -6.497 1.00 83.50 85 GLN A C 1
ATOM 679 O O . GLN A 1 85 ? 5.965 5.320 -7.627 1.00 83.50 85 GLN A O 1
ATOM 684 N N . GLU A 1 86 ? 5.634 4.023 -5.825 1.00 82.88 86 GLU A N 1
ATOM 685 C CA . GLU A 1 86 ? 6.332 2.858 -6.361 1.00 82.88 86 GLU A CA 1
ATOM 686 C C . GLU A 1 86 ? 5.614 2.291 -7.593 1.00 82.88 86 GLU A C 1
ATOM 688 O O . GLU A 1 86 ? 6.260 2.057 -8.609 1.00 82.88 86 GLU A O 1
ATOM 693 N N . VAL A 1 87 ? 4.275 2.201 -7.569 1.00 83.19 87 VAL A N 1
ATOM 694 C CA . VAL A 1 87 ? 3.465 1.837 -8.750 1.00 83.19 87 VAL A CA 1
ATOM 695 C C . VAL A 1 87 ? 3.740 2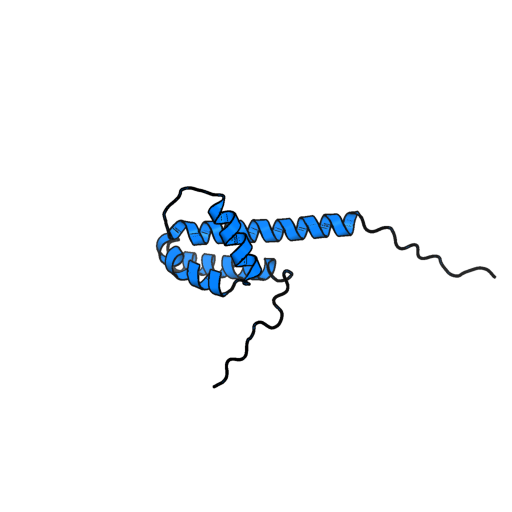.783 -9.921 1.00 83.19 87 VAL A C 1
ATOM 697 O O . VAL A 1 87 ? 4.046 2.334 -11.020 1.00 83.19 87 VAL A O 1
ATOM 700 N N . LYS A 1 88 ? 3.712 4.100 -9.680 1.00 83.56 88 LYS A N 1
ATOM 701 C CA . LYS A 1 88 ? 4.004 5.097 -10.722 1.00 83.56 88 LYS A CA 1
ATOM 702 C C . LYS A 1 88 ? 5.431 5.006 -11.250 1.00 83.56 88 LYS A C 1
ATOM 704 O O . LYS A 1 88 ? 5.657 5.232 -12.435 1.00 83.56 88 LYS A O 1
ATOM 709 N N . ASN A 1 89 ? 6.398 4.746 -10.374 1.00 81.31 89 ASN A N 1
ATOM 710 C CA . ASN A 1 89 ? 7.789 4.572 -10.769 1.00 81.31 89 ASN A CA 1
ATOM 711 C C . ASN A 1 89 ? 7.937 3.347 -11.671 1.00 81.31 89 ASN A C 1
ATOM 713 O O . ASN A 1 89 ? 8.618 3.445 -12.688 1.00 81.31 89 ASN A O 1
ATOM 717 N N . ASP A 1 90 ? 7.280 2.234 -11.340 1.00 79.19 90 ASP A N 1
ATOM 718 C CA . ASP A 1 90 ? 7.316 1.018 -12.154 1.00 79.19 90 ASP A CA 1
ATOM 719 C C . ASP A 1 90 ? 6.676 1.259 -13.533 1.00 79.19 90 ASP A C 1
ATOM 721 O O . ASP A 1 90 ? 7.301 0.970 -14.554 1.00 79.19 90 ASP A O 1
ATOM 725 N N . GLU A 1 91 ? 5.522 1.939 -13.587 1.00 79.75 91 GLU A N 1
ATOM 726 C CA . GLU A 1 91 ? 4.886 2.372 -14.844 1.00 79.75 91 GLU A CA 1
ATOM 727 C C . GLU A 1 91 ? 5.803 3.288 -15.675 1.00 79.75 91 GLU A C 1
ATOM 729 O O . GLU A 1 91 ? 5.920 3.135 -16.891 1.00 79.75 91 GLU A O 1
ATOM 734 N N . MET A 1 92 ? 6.490 4.246 -15.042 1.00 80.19 92 MET A N 1
ATOM 735 C CA . MET A 1 92 ? 7.435 5.141 -15.726 1.00 80.19 92 MET A CA 1
ATOM 736 C C . MET A 1 92 ? 8.657 4.386 -16.263 1.00 80.19 92 MET A C 1
ATOM 738 O O . MET A 1 92 ? 9.133 4.688 -17.361 1.00 80.19 92 MET A O 1
ATOM 742 N N . VAL A 1 93 ? 9.173 3.411 -15.512 1.00 78.62 93 VAL A N 1
ATOM 743 C CA . VAL A 1 93 ? 10.289 2.554 -15.935 1.00 78.62 93 VAL A CA 1
ATOM 744 C C . VAL A 1 93 ? 9.866 1.659 -17.098 1.00 78.62 93 VAL A C 1
ATOM 746 O O . VAL A 1 93 ? 10.626 1.514 -18.060 1.00 78.62 93 VAL A O 1
ATOM 749 N N . GLU A 1 94 ? 8.661 1.091 -17.052 1.00 79.31 94 GLU A N 1
ATOM 750 C CA . GLU A 1 94 ? 8.093 0.307 -18.148 1.00 79.31 94 GLU A CA 1
ATOM 751 C C . GLU A 1 94 ? 7.891 1.167 -19.400 1.00 79.31 94 GLU A C 1
ATOM 753 O O . GLU A 1 94 ? 8.315 0.785 -20.492 1.00 79.31 94 GLU A O 1
ATOM 758 N N . LEU A 1 95 ? 7.345 2.376 -19.245 1.00 79.38 95 LEU A N 1
ATOM 759 C CA . LEU A 1 95 ? 7.238 3.341 -20.334 1.00 79.38 95 LEU A CA 1
ATOM 760 C C . LEU A 1 95 ? 8.611 3.655 -20.924 1.00 79.38 95 LEU A C 1
ATOM 762 O O . LEU A 1 95 ? 8.758 3.598 -22.141 1.00 79.38 95 LEU A O 1
ATOM 766 N N . ALA A 1 96 ? 9.630 3.951 -20.115 1.00 77.38 96 ALA A N 1
ATOM 767 C CA . ALA A 1 96 ? 10.975 4.191 -20.632 1.00 77.38 96 ALA A CA 1
ATOM 768 C C . ALA A 1 96 ? 11.489 2.975 -21.425 1.00 77.38 96 ALA A C 1
ATOM 770 O O . ALA A 1 96 ? 11.940 3.125 -22.558 1.00 77.38 96 ALA A O 1
ATOM 771 N N . ARG A 1 97 ? 11.346 1.756 -20.893 1.00 76.75 97 ARG A N 1
ATOM 772 C CA . ARG A 1 97 ? 11.748 0.520 -21.588 1.00 76.75 97 ARG A CA 1
ATOM 773 C C . ARG A 1 97 ? 11.038 0.334 -22.929 1.00 76.75 97 ARG A C 1
ATOM 775 O O . ARG A 1 97 ? 11.695 0.019 -23.919 1.00 76.75 97 ARG A O 1
ATOM 782 N N . ASN A 1 98 ? 9.731 0.569 -22.975 1.00 74.88 98 ASN A N 1
ATOM 783 C CA . ASN A 1 98 ? 8.927 0.382 -24.181 1.00 74.88 98 ASN A CA 1
ATOM 784 C C . ASN A 1 98 ? 9.172 1.489 -25.218 1.00 74.88 98 ASN A C 1
ATOM 786 O O . ASN A 1 98 ? 9.190 1.209 -26.414 1.00 74.88 98 ASN A O 1
ATOM 790 N N . ASN A 1 99 ? 9.425 2.728 -24.781 1.00 67.38 99 ASN A N 1
ATOM 791 C CA . ASN A 1 99 ? 9.720 3.856 -25.672 1.00 67.38 99 ASN A CA 1
ATOM 792 C C . ASN A 1 99 ? 11.127 3.787 -26.295 1.00 67.38 99 ASN A C 1
ATOM 794 O O . ASN A 1 99 ? 11.350 4.386 -27.345 1.00 67.38 99 ASN A O 1
ATOM 798 N N . PHE A 1 100 ? 12.066 3.051 -25.688 1.00 65.19 100 PHE A N 1
ATOM 799 C CA . PHE A 1 100 ? 13.413 2.831 -26.235 1.00 65.19 100 PHE A CA 1
ATOM 800 C C . PHE A 1 100 ? 13.586 1.478 -26.946 1.00 65.19 100 PHE A C 1
ATOM 802 O O . PHE A 1 100 ? 14.705 1.143 -27.339 1.00 65.19 100 PHE A O 1
ATOM 809 N N . SER A 1 101 ? 12.518 0.695 -27.140 1.00 58.56 101 SER A N 1
ATOM 810 C CA . SER A 1 101 ? 12.620 -0.573 -27.869 1.00 58.56 101 SER A CA 1
ATOM 811 C C . SER A 1 101 ? 12.827 -0.305 -29.371 1.00 58.56 101 SER A C 1
ATOM 813 O O . SER A 1 101 ? 11.992 0.364 -29.987 1.00 58.56 101 SER A O 1
ATOM 815 N N . PRO A 1 102 ? 13.930 -0.773 -29.992 1.00 58.41 102 PRO A N 1
ATOM 816 C CA . PRO A 1 102 ? 14.152 -0.576 -31.419 1.00 58.41 102 PRO A CA 1
ATOM 817 C C . PRO A 1 102 ? 13.078 -1.324 -32.226 1.00 58.41 102 PRO A C 1
ATOM 819 O O . PRO A 1 102 ? 12.684 -2.426 -31.833 1.00 58.41 102 PRO A O 1
ATOM 822 N N . PRO A 1 103 ? 12.601 -0.775 -33.361 1.00 56.00 103 PRO A N 1
ATOM 823 C CA . PRO A 1 103 ? 11.635 -1.472 -34.197 1.00 56.00 103 PRO A CA 1
ATOM 824 C C . PRO A 1 103 ? 12.233 -2.811 -34.634 1.00 56.00 103 PRO A C 1
ATOM 826 O O . PRO A 1 103 ? 13.292 -2.857 -35.265 1.00 56.00 103 PRO A O 1
ATOM 829 N N . VAL A 1 104 ? 11.561 -3.907 -34.272 1.00 58.66 104 VAL A N 1
ATOM 830 C CA . VAL A 1 104 ? 11.917 -5.243 -34.746 1.00 58.66 104 VAL A CA 1
ATOM 831 C C . VAL A 1 104 ? 11.774 -5.230 -36.266 1.00 58.66 104 VAL A C 1
ATOM 833 O O . VAL A 1 104 ? 10.677 -5.131 -36.812 1.00 58.66 104 VAL A O 1
ATOM 836 N N . ASN A 1 105 ? 12.906 -5.220 -36.964 1.00 53.00 105 ASN A N 1
ATOM 837 C CA . ASN A 1 105 ? 12.922 -5.195 -38.415 1.00 53.00 105 ASN A CA 1
ATOM 838 C C . ASN A 1 105 ? 12.470 -6.581 -38.888 1.00 53.00 105 ASN A C 1
ATOM 840 O O . ASN A 1 105 ? 13.252 -7.533 -38.906 1.00 53.00 105 ASN A O 1
ATOM 844 N N . GLN A 1 106 ? 11.180 -6.720 -39.195 1.00 53.12 106 GLN A N 1
ATOM 845 C CA . GLN A 1 106 ? 10.651 -7.873 -39.912 1.00 53.12 106 GLN A CA 1
ATOM 846 C C . GLN A 1 106 ? 11.162 -7.793 -41.353 1.00 53.12 106 GLN A C 1
ATOM 848 O O . GLN A 1 106 ? 10.450 -7.370 -42.264 1.00 53.12 106 GLN A O 1
ATOM 853 N N . THR A 1 107 ? 12.424 -8.176 -41.562 1.00 49.47 107 THR A N 1
ATOM 854 C CA . THR A 1 107 ? 12.962 -8.392 -42.902 1.00 49.47 107 THR A CA 1
ATOM 855 C C . THR A 1 107 ? 12.217 -9.578 -43.488 1.00 49.47 107 THR A C 1
ATOM 857 O O . THR A 1 107 ? 12.482 -10.741 -43.180 1.00 49.47 107 THR A O 1
ATOM 860 N N . SER A 1 108 ? 11.211 -9.240 -44.283 1.00 52.28 108 SER A N 1
ATOM 861 C CA . SER A 1 108 ? 10.438 -10.164 -45.088 1.00 52.28 108 SER A CA 1
ATOM 862 C C . SER A 1 108 ? 11.403 -10.977 -45.942 1.00 52.28 108 SER A C 1
ATOM 864 O O . SER A 1 108 ? 12.193 -10.421 -46.704 1.00 52.28 108 SER A O 1
ATOM 866 N N . GLN A 1 109 ? 11.349 -12.297 -45.788 1.00 53.59 109 GLN A N 1
ATOM 867 C CA . GLN A 1 109 ? 11.960 -13.220 -46.730 1.00 53.59 109 GLN A CA 1
ATOM 868 C C . GLN A 1 109 ? 11.259 -13.038 -48.077 1.00 53.59 109 GLN A C 1
ATOM 870 O O . GLN A 1 109 ? 10.115 -13.456 -48.241 1.00 53.59 109 GLN A O 1
ATOM 875 N N . GLN A 1 110 ? 11.935 -12.415 -49.037 1.00 54.06 110 GLN A N 1
ATOM 876 C CA . GLN A 1 110 ? 11.655 -12.625 -50.450 1.00 54.06 110 GLN A CA 1
ATOM 877 C C . GLN A 1 110 ? 12.870 -12.246 -51.298 1.00 54.06 110 GLN A C 1
ATOM 879 O O . GLN A 1 110 ? 13.616 -11.339 -50.939 1.00 54.06 110 GLN A O 1
ATOM 884 N N . THR A 1 111 ? 12.980 -12.912 -52.450 1.00 44.53 111 THR A N 1
ATOM 885 C CA . THR A 1 111 ? 14.028 -12.877 -53.493 1.00 44.53 111 THR A CA 1
ATOM 886 C C . THR A 1 111 ? 15.197 -13.837 -53.225 1.00 44.53 111 THR A C 1
ATOM 888 O O . THR A 1 111 ? 15.889 -13.707 -52.226 1.00 44.53 111 THR A O 1
ATOM 891 N N . GLY A 1 112 ? 15.454 -14.859 -54.046 1.00 45.25 112 GLY A N 1
ATOM 892 C CA . GLY A 1 112 ? 14.830 -15.333 -55.287 1.00 45.25 112 GLY A CA 1
ATOM 893 C C . GLY A 1 112 ? 15.432 -16.678 -55.690 1.00 45.25 112 GLY A C 1
ATOM 894 O O . GLY A 1 112 ? 16.456 -17.063 -55.081 1.00 45.25 112 GLY A O 1
#

Organism: Trichonephila clavipes (NCBI:txid2585209)

Nearest PDB structures (foldseek):
  6z3w-assembly1_D  TM=2.576E-01  e=9.262E+00  Homo sapiens

Solvent-accessible surface area (backbone atoms only — not comparable to full-atom values): 6875 Å² total; per-residue (Å²): 135,91,78,80,79,81,80,74,71,85,52,83,85,49,50,56,60,51,49,53,53,50,51,52,52,51,52,51,41,44,74,72,70,48,49,66,62,71,46,14,60,63,41,34,64,54,54,55,70,71,47,54,70,69,62,47,51,54,47,53,56,55,48,70,72,56,74,88,76,94,54,59,51,48,48,36,55,51,50,54,52,48,52,56,48,51,42,51,50,51,54,51,52,50,48,52,55,62,74,66,54,75,82,79,79,78,76,72,91,74,87,132

Secondary structure (DSSP, 8-state):
-------S---GGGHHHHHHHHHHHHHHHHHTT--HHHHHHHHHHHHHHHS-HHHHHHHHHHHHTS-----HHHHHHHHHHHHHHHHHHHHHHHHHHHHTPPP---------